Protein AF-A0A9N9RL49-F1 (afdb_monomer_lite)

Structure (mmCIF, N/CA/C/O backbone):
data_AF-A0A9N9RL49-F1
#
_entry.id   AF-A0A9N9RL49-F1
#
loop_
_atom_site.group_PDB
_atom_site.id
_atom_site.type_symbol
_atom_site.label_atom_id
_atom_site.label_alt_id
_atom_site.label_comp_id
_atom_site.label_asym_id
_atom_site.label_entity_id
_atom_site.label_seq_id
_atom_site.pdbx_PDB_ins_code
_atom_site.Cartn_x
_atom_site.Cartn_y
_atom_site.Cartn_z
_atom_site.occupancy
_atom_site.B_iso_or_equiv
_atom_site.auth_seq_id
_atom_site.auth_comp_id
_atom_site.auth_asym_id
_atom_site.auth_atom_id
_atom_site.pdbx_PDB_model_num
ATOM 1 N N . MET A 1 1 ? 31.702 -35.533 13.697 1.00 42.97 1 MET A N 1
ATOM 2 C CA . MET A 1 1 ? 32.725 -35.175 12.694 1.00 42.97 1 MET A CA 1
ATOM 3 C C . MET A 1 1 ? 32.532 -33.703 12.401 1.00 42.97 1 MET A C 1
ATOM 5 O O . MET A 1 1 ? 31.545 -33.356 11.772 1.00 42.97 1 MET A O 1
ATOM 9 N N . SER A 1 2 ? 33.392 -32.860 12.962 1.00 40.56 2 SER A N 1
ATOM 10 C CA . SER A 1 2 ? 33.328 -31.405 12.809 1.00 40.56 2 SER A CA 1
ATOM 11 C C . SER A 1 2 ? 34.547 -30.982 12.002 1.00 40.56 2 SER A C 1
ATOM 13 O O . SER A 1 2 ? 35.659 -31.412 12.305 1.00 40.56 2 SER A O 1
ATOM 15 N N . VAL A 1 3 ? 34.320 -30.222 10.936 1.00 43.72 3 VAL A N 1
ATOM 16 C CA . VAL A 1 3 ? 35.369 -29.737 10.035 1.00 43.72 3 VAL A CA 1
ATOM 17 C C . VAL A 1 3 ? 35.848 -28.392 10.574 1.00 43.72 3 VAL A C 1
ATOM 19 O O . VAL A 1 3 ? 35.036 -27.489 10.753 1.00 43.72 3 VAL A O 1
ATOM 22 N N . ASN A 1 4 ? 37.144 -28.262 10.856 1.00 39.56 4 ASN A N 1
ATOM 23 C CA . ASN A 1 4 ? 37.745 -26.997 11.279 1.00 39.56 4 ASN A CA 1
ATOM 24 C C . ASN A 1 4 ? 38.175 -26.208 10.036 1.00 39.56 4 ASN A C 1
ATOM 26 O O . ASN A 1 4 ? 38.933 -26.727 9.216 1.00 39.56 4 ASN A O 1
ATOM 30 N N . ILE A 1 5 ? 37.694 -24.972 9.897 1.00 48.50 5 ILE A N 1
ATOM 31 C CA . ILE A 1 5 ? 38.152 -24.025 8.873 1.00 48.50 5 ILE A CA 1
ATOM 32 C C . ILE A 1 5 ? 39.282 -23.198 9.491 1.00 48.50 5 ILE A C 1
ATOM 34 O O . ILE A 1 5 ? 39.102 -22.594 10.545 1.00 48.50 5 ILE A O 1
ATOM 38 N N . VAL A 1 6 ? 40.445 -23.209 8.841 1.00 47.88 6 VAL A N 1
ATOM 39 C CA . VAL A 1 6 ? 41.630 -22.414 9.189 1.00 47.88 6 VAL A CA 1
ATOM 40 C C . VAL A 1 6 ? 41.790 -21.294 8.162 1.00 47.88 6 VAL A C 1
ATOM 42 O O . VAL A 1 6 ? 41.559 -21.521 6.973 1.00 47.88 6 VAL A O 1
ATOM 45 N N . ASP A 1 7 ? 42.158 -20.089 8.597 1.00 54.53 7 ASP A N 1
ATOM 46 C CA . ASP A 1 7 ? 42.518 -19.007 7.677 1.00 54.53 7 ASP A CA 1
ATOM 47 C C . ASP A 1 7 ? 43.964 -19.164 7.160 1.00 54.53 7 ASP A C 1
ATOM 49 O O . ASP A 1 7 ? 44.745 -19.981 7.656 1.00 54.53 7 ASP A O 1
ATOM 53 N N . THR A 1 8 ? 44.341 -18.395 6.133 1.00 54.59 8 THR A N 1
ATOM 54 C CA . THR A 1 8 ? 45.658 -18.481 5.470 1.00 54.59 8 THR A CA 1
ATOM 55 C C . THR A 1 8 ? 46.839 -18.019 6.331 1.00 54.59 8 THR A C 1
ATOM 57 O O . THR A 1 8 ? 47.977 -18.089 5.870 1.00 54.59 8 THR A O 1
ATOM 60 N N . PHE A 1 9 ? 46.598 -17.559 7.562 1.00 58.78 9 PHE A N 1
ATOM 61 C CA . PHE A 1 9 ? 47.635 -17.113 8.496 1.00 58.78 9 PHE A CA 1
ATOM 62 C C . PHE A 1 9 ? 47.691 -17.953 9.782 1.00 58.78 9 PHE A C 1
ATOM 64 O O . PHE A 1 9 ? 48.523 -17.680 10.644 1.00 58.78 9 PHE A O 1
ATOM 71 N N . GLY A 1 10 ? 46.881 -19.013 9.889 1.00 49.41 10 GLY A N 1
ATOM 72 C CA . GLY A 1 10 ? 46.994 -20.022 10.942 1.00 49.41 10 GLY A CA 1
ATOM 73 C C . GLY A 1 10 ? 46.539 -19.564 12.328 1.00 49.41 10 GLY A C 1
ATOM 74 O O . GLY A 1 10 ? 46.919 -20.193 13.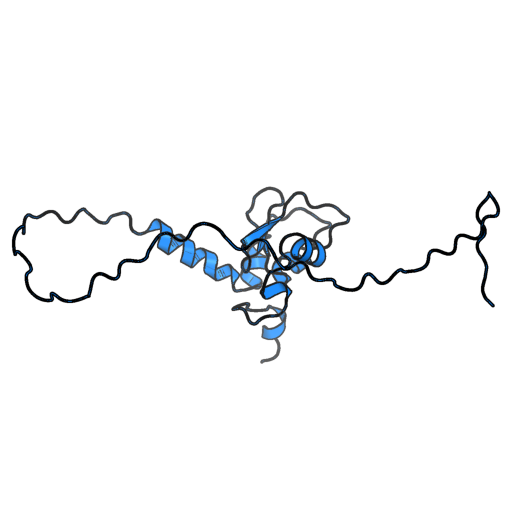317 1.00 49.41 10 GLY A O 1
ATOM 75 N N . ASN A 1 11 ? 45.730 -18.506 12.429 1.00 51.09 11 ASN A N 1
ATOM 76 C CA . ASN A 1 11 ? 45.255 -18.011 13.721 1.00 51.09 11 ASN A CA 1
ATOM 77 C C . ASN A 1 11 ? 43.891 -18.616 14.090 1.00 51.09 11 ASN A C 1
ATOM 79 O O . ASN A 1 11 ? 42.921 -18.523 13.341 1.00 51.09 11 ASN A O 1
ATOM 83 N N . LEU A 1 12 ? 43.797 -19.207 15.287 1.00 43.94 12 LEU A N 1
ATOM 84 C CA . LEU A 1 12 ? 42.512 -19.527 15.913 1.00 43.94 12 LEU A CA 1
ATOM 85 C C . LEU A 1 12 ? 41.913 -18.228 16.469 1.00 43.94 12 LEU A C 1
ATOM 87 O O . LEU A 1 12 ? 42.336 -17.758 17.523 1.00 43.94 12 LEU A O 1
ATOM 91 N N . SER A 1 13 ? 40.925 -17.655 15.782 1.00 39.84 13 SER A N 1
ATOM 92 C CA . SER A 1 13 ? 40.121 -16.568 16.346 1.00 39.84 13 SER A CA 1
ATOM 93 C C . SER A 1 13 ? 38.887 -17.139 17.043 1.00 39.84 13 SER A C 1
ATOM 95 O O . SER A 1 13 ? 37.930 -17.580 16.406 1.00 39.84 13 SER A O 1
ATOM 97 N N . THR A 1 14 ? 38.917 -17.157 18.373 1.00 45.22 14 THR A N 1
ATOM 98 C CA . THR A 1 14 ? 37.733 -17.352 19.210 1.00 45.22 14 THR A CA 1
ATOM 99 C C . THR A 1 14 ? 37.100 -15.989 19.461 1.00 45.22 14 THR A C 1
ATOM 101 O O . THR A 1 14 ? 37.546 -15.257 20.343 1.00 45.22 14 THR A O 1
ATOM 104 N N . HIS A 1 15 ? 36.061 -15.631 18.707 1.00 41.53 15 HIS A N 1
ATOM 105 C CA . HIS A 1 15 ? 35.215 -14.506 19.097 1.00 41.53 15 HIS A CA 1
ATOM 106 C C . HIS A 1 15 ? 34.134 -14.995 20.060 1.00 41.53 15 HIS A C 1
ATOM 108 O O . HIS A 1 15 ? 33.169 -15.653 19.674 1.00 41.53 15 HIS A O 1
ATOM 114 N N . ASN A 1 16 ? 34.355 -14.679 21.335 1.00 40.84 16 ASN A N 1
ATOM 115 C CA . ASN A 1 16 ? 33.372 -14.778 22.400 1.00 40.84 16 ASN A CA 1
ATOM 116 C C . ASN A 1 16 ? 32.235 -13.782 22.139 1.00 40.84 16 ASN A C 1
ATOM 118 O O . ASN A 1 16 ? 32.473 -12.604 21.878 1.00 40.84 16 ASN A O 1
ATOM 122 N N . LEU A 1 17 ? 30.998 -14.270 22.231 1.00 42.44 17 LEU A N 1
ATOM 123 C CA . LEU A 1 17 ? 29.814 -13.435 22.390 1.00 42.44 17 LEU A CA 1
ATOM 124 C C . LEU A 1 17 ? 29.842 -12.874 23.815 1.00 42.44 17 LEU A C 1
ATOM 126 O O . LEU A 1 17 ? 29.507 -13.584 24.762 1.00 42.44 17 LEU A O 1
ATOM 130 N N . GLU A 1 18 ? 30.268 -11.623 23.973 1.00 42.25 18 GLU A N 1
ATOM 131 C CA . GLU A 1 18 ? 30.112 -10.920 25.243 1.00 42.25 18 GLU A CA 1
ATOM 132 C C . GLU A 1 18 ? 28.707 -10.318 25.339 1.00 42.25 18 GLU A C 1
ATOM 134 O O . GLU A 1 18 ? 28.276 -9.470 24.558 1.00 42.25 18 GLU A O 1
ATOM 139 N N . PHE A 1 19 ? 27.983 -10.852 26.315 1.00 36.22 19 PHE A N 1
ATOM 140 C CA . PHE A 1 19 ? 26.725 -10.389 26.868 1.00 36.22 19 PHE A CA 1
ATOM 141 C C . PHE A 1 19 ? 26.943 -9.020 27.526 1.00 36.22 19 PHE A C 1
ATOM 143 O O . PHE A 1 19 ? 27.617 -8.938 28.550 1.00 36.22 19 PHE A O 1
ATOM 150 N N . VAL A 1 20 ? 26.390 -7.946 26.958 1.00 36.94 20 VAL A N 1
ATOM 151 C CA . VAL A 1 20 ? 26.374 -6.643 27.636 1.00 36.94 20 VAL A CA 1
ATOM 152 C C . VAL A 1 20 ? 25.099 -6.557 28.465 1.00 36.94 20 VAL A C 1
ATOM 154 O O . VAL A 1 20 ? 23.997 -6.391 27.941 1.00 36.94 20 VAL A O 1
ATOM 157 N N . SER A 1 21 ? 25.279 -6.736 29.772 1.00 33.19 21 SER A N 1
ATOM 158 C CA . SER A 1 21 ? 24.289 -6.450 30.803 1.00 33.19 21 SER A CA 1
ATOM 159 C C . SER A 1 21 ? 23.914 -4.969 30.806 1.00 33.19 21 SER A C 1
ATOM 161 O O . SER A 1 21 ? 24.741 -4.089 30.594 1.00 33.19 21 SER A O 1
ATOM 163 N N . VAL A 1 22 ? 22.640 -4.732 31.089 1.00 43.81 22 VAL A N 1
ATOM 164 C C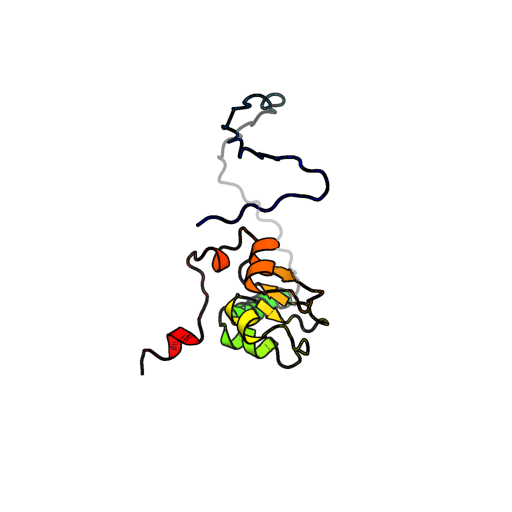A . VAL A 1 22 ? 22.018 -3.439 31.364 1.00 43.81 22 VAL A CA 1
ATOM 165 C C . VAL A 1 22 ? 22.586 -2.791 32.634 1.00 43.81 22 VAL A C 1
ATOM 167 O O . VAL A 1 22 ? 22.386 -3.301 33.732 1.00 43.81 22 VAL A O 1
ATOM 170 N N . GLU A 1 23 ? 23.214 -1.630 32.482 1.00 35.34 23 GLU A N 1
ATOM 171 C CA . GLU A 1 23 ? 23.459 -0.644 33.545 1.00 35.34 23 GLU A CA 1
ATOM 172 C C . GLU A 1 23 ? 22.919 0.694 32.999 1.00 35.34 23 GLU A C 1
ATOM 174 O O . GLU A 1 23 ? 23.370 1.180 31.969 1.00 35.34 23 GLU A O 1
ATOM 179 N N . SER A 1 24 ? 21.720 1.124 33.400 1.00 38.88 24 SER A N 1
ATOM 180 C CA . SER A 1 24 ? 21.476 2.063 34.506 1.00 38.88 24 SER A CA 1
ATOM 181 C C . SER A 1 24 ? 22.282 3.364 34.391 1.00 38.88 24 SER A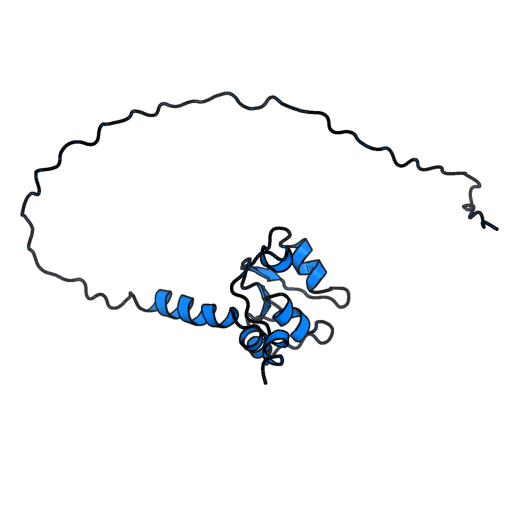 C 1
ATOM 183 O O . SER A 1 24 ? 23.348 3.492 34.982 1.00 38.88 24 SER A O 1
ATOM 185 N N . MET A 1 25 ? 21.725 4.348 33.682 1.00 40.47 25 MET A N 1
ATOM 186 C CA . MET A 1 25 ? 22.065 5.765 33.839 1.00 40.47 25 MET A CA 1
ATOM 187 C C . MET A 1 25 ? 20.765 6.543 34.059 1.00 40.47 25 MET A C 1
ATOM 189 O O . MET A 1 25 ? 20.134 7.029 33.120 1.00 40.47 25 MET A O 1
ATOM 193 N N . ASP A 1 26 ? 20.358 6.587 35.328 1.00 46.66 26 ASP A N 1
ATOM 194 C CA . ASP A 1 26 ? 19.680 7.746 35.902 1.00 46.66 26 ASP A CA 1
ATOM 195 C C . ASP A 1 26 ? 20.578 8.987 35.736 1.00 46.66 26 ASP A C 1
ATOM 197 O O . ASP A 1 26 ? 21.793 8.845 35.628 1.00 46.66 26 ASP A O 1
ATOM 201 N N . GLU A 1 27 ? 19.970 10.180 35.791 1.00 48.56 27 GLU A N 1
ATOM 202 C CA . GLU A 1 27 ? 20.622 11.500 35.926 1.00 48.56 27 GLU A CA 1
ATOM 203 C C . GLU A 1 27 ? 20.782 12.324 34.633 1.00 48.56 27 GLU A C 1
ATOM 205 O O . GLU A 1 27 ? 21.893 12.594 34.208 1.00 48.56 27 GLU A O 1
ATOM 210 N N . LEU A 1 28 ? 19.669 12.799 34.043 1.00 42.06 28 LEU A N 1
ATOM 211 C CA . LEU A 1 28 ? 19.573 14.134 33.399 1.00 42.06 28 LEU A CA 1
ATOM 212 C C . LEU A 1 28 ? 18.112 14.651 33.356 1.00 42.06 28 LEU A C 1
ATOM 214 O O . LEU A 1 28 ? 17.610 15.127 32.337 1.00 42.06 28 LEU A O 1
ATOM 218 N N . LEU A 1 29 ? 17.420 14.588 34.495 1.00 37.16 29 LEU A N 1
ATOM 219 C CA . LEU A 1 29 ? 16.276 15.454 34.787 1.00 37.16 29 LEU A CA 1
ATOM 220 C C . LEU A 1 29 ? 16.703 16.375 35.925 1.00 37.16 29 LEU A C 1
ATOM 222 O O . LEU A 1 29 ? 16.863 15.887 37.032 1.00 37.16 29 LEU A O 1
ATOM 226 N N . GLU A 1 30 ? 16.921 17.660 35.629 1.00 41.31 30 GLU A N 1
ATOM 227 C CA . GLU A 1 30 ? 16.591 18.817 36.481 1.00 41.31 30 GLU A CA 1
ATOM 228 C C . GLU A 1 30 ? 17.273 20.086 35.944 1.00 41.31 30 GLU A C 1
ATOM 230 O O . GLU A 1 30 ? 18.484 20.257 36.054 1.00 41.31 30 GLU A O 1
ATOM 235 N N . THR A 1 31 ? 16.486 20.987 35.342 1.00 35.06 31 THR A N 1
ATOM 236 C CA . THR A 1 31 ? 16.404 22.426 35.690 1.00 35.06 31 THR A CA 1
ATOM 237 C C . THR A 1 31 ? 15.611 23.175 34.612 1.00 35.06 31 THR A C 1
ATOM 239 O O . THR A 1 31 ? 16.155 23.617 33.604 1.00 35.06 31 THR A O 1
ATOM 242 N N . SER A 1 32 ? 14.301 23.319 34.822 1.00 40.12 32 SER A N 1
ATOM 243 C CA . SER A 1 32 ? 13.598 24.619 34.834 1.00 40.12 32 SER A CA 1
ATOM 244 C C . SER A 1 32 ? 12.083 24.395 34.891 1.00 40.12 32 SER A C 1
ATOM 246 O O . SER A 1 32 ? 11.380 24.320 33.889 1.00 40.12 32 SER A O 1
ATOM 248 N N . MET A 1 33 ? 11.580 24.288 36.122 1.00 37.91 33 MET A N 1
ATOM 249 C CA . MET A 1 33 ? 10.182 24.556 36.437 1.00 37.91 33 MET A CA 1
ATOM 250 C C . MET A 1 33 ? 9.885 26.033 36.148 1.00 37.91 33 MET A C 1
ATOM 252 O O . MET A 1 33 ? 10.561 26.905 36.694 1.00 37.91 33 MET A O 1
ATOM 256 N N . ILE A 1 34 ? 8.849 26.317 35.356 1.00 46.97 34 ILE A N 1
ATOM 257 C CA . ILE A 1 34 ? 8.138 27.598 35.419 1.00 46.97 34 ILE A CA 1
ATOM 258 C C . ILE A 1 34 ? 6.651 27.293 35.623 1.00 46.97 34 ILE A C 1
ATOM 260 O O . ILE A 1 34 ? 5.979 26.737 34.763 1.00 46.97 34 ILE A O 1
ATOM 264 N N . PHE A 1 35 ? 6.242 27.613 36.848 1.00 37.97 35 PHE A N 1
ATOM 265 C CA . PHE A 1 35 ? 4.929 27.765 37.466 1.00 37.97 35 PHE A CA 1
ATOM 266 C C . PHE A 1 35 ? 3.678 27.658 36.575 1.00 37.97 35 PHE A C 1
ATOM 268 O O . PHE A 1 35 ? 3.439 28.477 35.692 1.00 37.97 35 PHE A O 1
ATOM 275 N N . VAL A 1 36 ? 2.825 26.696 36.939 1.00 39.50 36 VAL A N 1
ATOM 276 C CA . VAL A 1 36 ? 1.371 26.739 36.749 1.00 39.50 36 VAL A CA 1
ATOM 277 C C . VAL A 1 36 ? 0.779 27.719 37.762 1.00 39.50 36 VAL A C 1
ATOM 279 O O . VAL A 1 36 ? 1.024 27.570 38.959 1.00 39.50 36 VAL A O 1
ATOM 282 N N . ASP A 1 37 ? 0.007 28.701 37.295 1.00 35.34 37 ASP A N 1
ATOM 283 C CA . ASP A 1 37 ? -0.951 29.401 38.150 1.00 35.34 37 ASP A CA 1
ATOM 284 C C . ASP A 1 37 ? -2.365 29.049 37.678 1.00 35.34 37 ASP A C 1
ATOM 286 O O . ASP A 1 37 ? -2.798 29.377 36.569 1.00 35.34 37 ASP A O 1
ATOM 290 N N . GLU A 1 38 ? -3.028 28.275 38.527 1.00 45.34 38 GLU A N 1
ATOM 291 C CA . GLU A 1 38 ? -4.412 27.837 38.437 1.00 45.34 38 GLU A CA 1
ATOM 292 C C . GLU A 1 38 ? -5.311 29.061 38.647 1.00 45.34 38 GLU A C 1
ATOM 294 O O . GLU A 1 38 ? -5.549 29.482 39.780 1.00 45.34 38 GLU A O 1
ATOM 299 N N . THR A 1 39 ? -5.835 29.649 37.568 1.00 49.38 39 THR A N 1
ATOM 300 C CA . THR A 1 39 ? -6.920 30.628 37.723 1.00 49.38 39 THR A CA 1
ATOM 301 C C . THR A 1 39 ? -8.264 29.896 37.767 1.00 49.38 39 THR A C 1
ATOM 303 O O . THR A 1 39 ? -8.538 29.064 36.898 1.00 49.38 39 THR A O 1
ATOM 306 N N . PRO A 1 40 ? -9.112 30.140 38.785 1.00 41.88 40 PRO A N 1
ATOM 307 C CA . PRO A 1 40 ? -10.271 29.300 39.039 1.00 41.88 40 PRO A CA 1
ATOM 308 C C . PRO A 1 40 ? -11.356 29.552 37.998 1.00 41.88 40 PRO A C 1
ATOM 310 O O . PRO A 1 40 ? -11.771 30.690 37.770 1.00 41.88 40 PRO A O 1
ATOM 313 N N . PHE A 1 41 ? -11.888 28.467 37.438 1.00 41.19 41 PHE A N 1
ATOM 314 C CA . PHE A 1 41 ? -13.202 28.466 36.810 1.00 41.19 41 PHE A CA 1
ATOM 315 C C . PHE A 1 41 ? -14.240 28.941 37.829 1.00 41.19 41 PHE A C 1
ATOM 317 O O . PHE A 1 41 ? -14.628 28.193 38.719 1.00 41.19 41 PHE A O 1
ATOM 324 N N . ASN A 1 42 ? -14.665 30.194 37.701 1.00 37.41 42 ASN A N 1
ATOM 325 C CA . ASN A 1 42 ? -16.027 30.644 37.956 1.00 37.41 42 ASN A CA 1
ATOM 326 C C . ASN A 1 42 ? -16.171 32.073 37.439 1.00 37.41 42 ASN A C 1
ATOM 328 O O . ASN A 1 42 ? -15.626 33.004 38.021 1.00 37.41 42 ASN A O 1
ATOM 332 N N . ASN A 1 43 ? -16.905 32.216 36.337 1.00 35.56 43 ASN A N 1
ATOM 333 C CA . ASN A 1 43 ? -18.038 33.134 36.231 1.00 35.56 43 ASN A CA 1
ATOM 334 C C . ASN A 1 43 ? -18.782 32.820 34.927 1.00 35.56 43 ASN A C 1
ATOM 336 O O . ASN A 1 43 ? -18.554 33.401 33.869 1.00 35.56 43 ASN A O 1
ATOM 340 N N . PHE A 1 44 ? -19.668 31.831 35.045 1.00 52.41 44 PHE A N 1
ATOM 341 C CA . PHE A 1 44 ? -20.960 31.841 34.372 1.00 52.41 44 PHE A CA 1
ATOM 342 C C . PHE A 1 44 ? -21.630 33.204 34.652 1.00 52.41 44 PHE A C 1
ATOM 344 O O . PHE A 1 44 ? -21.479 33.734 35.749 1.00 52.41 44 PHE A O 1
ATOM 351 N N . ASP A 1 45 ? -22.326 33.752 33.656 1.00 47.44 45 ASP A N 1
ATOM 352 C CA . ASP A 1 45 ? -22.970 35.077 33.611 1.00 47.44 45 ASP A CA 1
ATOM 353 C C . ASP A 1 45 ? -22.084 36.271 33.212 1.00 47.44 45 ASP A C 1
ATOM 355 O O . ASP A 1 45 ? -21.564 37.005 34.050 1.00 47.44 45 ASP A O 1
ATOM 359 N N . ARG A 1 46 ? -22.021 36.534 31.893 1.00 47.00 46 ARG A N 1
ATOM 360 C CA . ARG A 1 46 ? -22.551 37.765 31.254 1.00 47.00 46 ARG A CA 1
ATOM 361 C C . ARG A 1 46 ? -22.123 37.826 29.778 1.00 47.00 46 ARG A C 1
ATOM 363 O O . ARG A 1 46 ? -21.027 38.266 29.453 1.00 47.00 46 ARG A O 1
ATOM 370 N N . LEU A 1 47 ? -23.017 37.402 28.886 1.00 38.22 47 LEU A N 1
ATOM 371 C CA . LEU A 1 47 ? -22.932 37.669 27.448 1.00 38.22 47 LEU A CA 1
ATOM 372 C C . LEU A 1 47 ? -23.342 39.138 27.207 1.00 38.22 47 LEU A C 1
ATOM 374 O O . LEU A 1 47 ? -24.434 39.507 27.646 1.00 38.22 47 LEU A O 1
ATOM 378 N N . PRO A 1 48 ? -22.546 39.991 26.537 1.00 42.16 48 PRO A N 1
ATOM 379 C CA . PRO A 1 48 ? -23.075 41.198 25.927 1.00 42.16 48 PRO A CA 1
ATOM 380 C C . PRO A 1 48 ? -23.657 40.832 24.561 1.00 42.16 48 PRO A C 1
ATOM 382 O O . PRO A 1 48 ? -22.960 40.414 23.638 1.00 42.16 48 PRO A O 1
ATOM 385 N N . GLU A 1 49 ? -24.970 40.964 24.491 1.00 53.78 49 GLU A N 1
ATOM 386 C CA . GLU A 1 49 ? -25.806 40.953 23.303 1.00 53.78 49 GLU A CA 1
ATOM 387 C C . GLU A 1 49 ? -25.508 42.204 22.468 1.00 53.78 49 GLU A C 1
ATOM 389 O O . GLU A 1 49 ? -26.153 43.220 22.649 1.00 53.78 49 GLU A O 1
ATOM 394 N N . GLU A 1 50 ? -24.481 42.168 21.621 1.00 45.34 50 GLU A N 1
ATOM 395 C CA . GLU A 1 50 ? -24.188 43.189 20.600 1.00 45.34 50 GLU A CA 1
ATOM 396 C C . GLU A 1 50 ? -23.047 42.615 19.741 1.00 45.34 50 GLU A C 1
ATOM 398 O O . GLU A 1 50 ? -21.884 42.626 20.123 1.00 45.34 50 GLU A O 1
ATOM 403 N N . LEU A 1 51 ? -23.310 41.935 18.628 1.00 39.31 51 LEU A N 1
ATOM 404 C CA . LEU A 1 51 ? -23.526 42.580 17.338 1.00 39.31 51 LEU A CA 1
ATOM 405 C C . LEU A 1 51 ? -24.200 41.575 16.397 1.00 39.31 51 LEU A C 1
ATOM 407 O O . LEU A 1 51 ? -23.558 40.835 15.654 1.00 39.31 51 LEU A O 1
ATOM 411 N N . SER A 1 52 ? -25.528 41.594 16.399 1.00 50.44 52 SER A N 1
ATOM 412 C CA . SER A 1 52 ? -26.330 41.196 15.250 1.00 50.44 52 SER A CA 1
ATOM 413 C C . SER A 1 52 ? -26.076 42.194 14.115 1.00 50.44 52 SER A C 1
ATOM 415 O O . SER A 1 52 ? -26.823 43.157 13.933 1.00 50.44 52 SER A O 1
ATOM 417 N N . GLN A 1 53 ? -24.985 42.012 13.380 1.00 46.72 53 GLN A N 1
ATOM 418 C CA . GLN A 1 53 ? -24.777 42.669 12.096 1.00 46.72 53 GLN A CA 1
ATOM 419 C C . GLN A 1 53 ? -24.379 41.602 11.088 1.00 46.72 53 GLN A C 1
ATOM 421 O O . GLN A 1 53 ? -23.259 41.108 11.054 1.00 46.72 53 GLN A O 1
ATOM 426 N N . HIS A 1 54 ? -25.399 41.220 10.329 1.00 53.25 54 HIS A N 1
ATOM 427 C CA . HIS A 1 54 ? -25.386 40.357 9.166 1.00 53.25 54 HIS A CA 1
ATOM 428 C C . HIS A 1 54 ? -24.108 40.482 8.328 1.00 53.25 54 HIS A C 1
ATOM 430 O O . HIS A 1 54 ? -23.811 41.546 7.791 1.00 53.25 54 HIS A O 1
ATOM 436 N N . ASN A 1 55 ? -23.400 39.366 8.190 1.00 44.31 55 ASN A N 1
ATOM 437 C CA . ASN A 1 55 ? -23.237 38.657 6.924 1.00 44.31 55 ASN A CA 1
ATOM 438 C C . ASN A 1 55 ? -22.721 37.257 7.268 1.00 44.31 55 ASN A C 1
ATOM 440 O O . ASN A 1 55 ? -21.613 37.125 7.776 1.00 44.31 55 ASN A O 1
ATOM 444 N N . GLU A 1 56 ? -23.533 36.229 7.016 1.00 53.47 56 GLU A N 1
ATOM 445 C CA . GLU A 1 56 ? -23.016 34.869 6.849 1.00 53.47 56 GLU A CA 1
ATOM 446 C C . GLU A 1 56 ? -21.950 34.950 5.746 1.00 53.47 56 GLU A C 1
ATOM 448 O O . GLU A 1 56 ? -22.294 35.340 4.623 1.00 53.47 56 GLU A O 1
ATOM 453 N N . PRO A 1 57 ? -20.661 34.681 6.017 1.00 47.56 57 PRO A N 1
ATOM 454 C CA . PRO A 1 57 ? -19.754 34.405 4.923 1.00 47.56 57 PRO A CA 1
ATOM 455 C C . PRO A 1 57 ? -20.295 33.152 4.233 1.00 47.56 57 PRO A C 1
ATOM 457 O O . PRO A 1 57 ? -20.523 32.138 4.883 1.00 47.56 57 PRO A O 1
ATOM 460 N N . ASP A 1 58 ? -20.563 33.267 2.935 1.00 48.56 58 ASP A N 1
ATOM 461 C CA . ASP A 1 58 ? -20.906 32.159 2.050 1.00 48.56 58 ASP A CA 1
ATOM 462 C C . ASP A 1 58 ? -19.888 31.029 2.270 1.00 48.56 58 ASP A C 1
ATOM 464 O O . ASP A 1 58 ? -18.748 31.109 1.811 1.00 48.56 58 ASP A O 1
ATOM 468 N N . LEU A 1 59 ? -20.270 30.022 3.066 1.00 50.69 59 LEU A N 1
ATOM 469 C CA . LEU A 1 59 ? -19.478 28.830 3.369 1.00 50.69 59 LEU A CA 1
ATOM 470 C C . LEU A 1 59 ? -19.477 27.911 2.144 1.00 50.69 59 LEU A C 1
ATOM 472 O O . LEU A 1 59 ? -19.942 26.773 2.175 1.00 50.69 59 LEU A O 1
ATOM 476 N N . GLY A 1 60 ? -18.954 28.426 1.042 1.00 55.34 60 GLY A N 1
ATOM 477 C CA . GLY A 1 60 ? -18.624 27.680 -0.153 1.00 55.34 60 GLY A CA 1
ATOM 478 C C . GLY A 1 60 ? -17.162 27.263 -0.141 1.00 55.34 60 GLY A C 1
ATOM 479 O O . GLY A 1 60 ? -16.478 27.599 -1.088 1.00 55.34 60 GLY A O 1
ATOM 480 N N . GLU A 1 61 ? -16.667 26.593 0.910 1.00 55.19 61 GLU A N 1
ATOM 481 C CA . GLU A 1 61 ? -15.299 26.021 0.920 1.00 55.19 61 GLU A CA 1
ATOM 482 C C . GLU A 1 61 ? -15.050 24.956 2.026 1.00 55.19 61 GLU A C 1
ATOM 484 O O . GLU A 1 61 ? -13.917 24.630 2.358 1.00 55.19 61 GLU A O 1
ATOM 489 N N . GLU A 1 62 ? -16.099 24.337 2.586 1.00 53.16 62 GLU A N 1
ATOM 490 C CA . GLU A 1 62 ? -15.991 23.207 3.544 1.00 53.16 62 GLU A CA 1
ATOM 491 C C . GLU A 1 62 ? -16.002 21.818 2.845 1.00 53.16 62 GLU A C 1
ATOM 493 O O . GLU A 1 62 ? -16.141 20.774 3.485 1.00 53.16 62 GLU A O 1
ATOM 498 N N . SER A 1 63 ? -15.891 21.758 1.511 1.00 60.81 63 SER A N 1
ATOM 499 C CA . SER A 1 63 ? -16.072 20.515 0.735 1.00 60.81 63 SER A CA 1
ATOM 500 C C . SER A 1 63 ? -14.804 19.689 0.519 1.00 60.81 63 SER A C 1
ATOM 502 O O . SER A 1 63 ? -14.888 18.480 0.277 1.00 60.81 63 SER A O 1
ATOM 504 N N . ASP A 1 64 ? -13.623 20.296 0.612 1.00 61.94 64 ASP A N 1
ATOM 505 C CA . ASP A 1 64 ? -12.432 19.710 -0.015 1.00 61.94 64 ASP A CA 1
ATOM 506 C C . ASP A 1 64 ? -11.697 18.724 0.903 1.00 61.94 64 ASP A C 1
ATOM 508 O O . ASP A 1 64 ? -11.207 17.682 0.454 1.00 61.94 64 ASP A O 1
ATOM 512 N N . LEU A 1 65 ? -11.708 18.965 2.218 1.00 60.09 65 LEU A N 1
ATOM 513 C CA . LEU A 1 65 ? -11.080 18.059 3.184 1.00 60.09 65 LEU A CA 1
ATOM 514 C C . LEU A 1 65 ? -11.973 16.853 3.528 1.00 60.09 65 LEU A C 1
ATOM 516 O O . LEU A 1 65 ?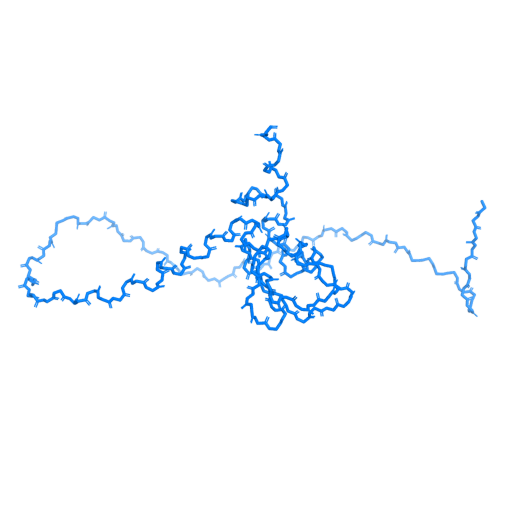 -11.480 15.732 3.691 1.00 60.09 65 LEU A O 1
ATOM 520 N N . HIS A 1 66 ? -13.294 17.053 3.590 1.00 63.31 66 HIS A N 1
ATOM 521 C CA . HIS A 1 66 ? -14.259 15.987 3.884 1.00 63.31 66 HIS A CA 1
ATOM 522 C C . HIS A 1 66 ? -14.328 14.939 2.761 1.00 63.31 66 HIS A C 1
ATOM 524 O O . HIS A 1 66 ? -14.390 13.730 3.020 1.00 63.31 66 HIS A O 1
ATOM 530 N N . THR A 1 67 ? -14.244 15.396 1.510 1.00 61.09 67 THR A N 1
ATOM 531 C CA . THR A 1 67 ? -14.207 14.522 0.331 1.00 61.09 67 THR A CA 1
ATOM 532 C C . THR A 1 67 ? -12.926 13.681 0.316 1.00 61.09 67 THR A C 1
ATOM 534 O O . THR A 1 67 ? -12.977 12.470 0.096 1.00 61.09 67 THR A O 1
ATOM 537 N N . SER A 1 68 ? -11.784 14.280 0.671 1.00 73.31 68 SER A N 1
ATOM 538 C CA . SER A 1 68 ? -10.475 13.611 0.694 1.00 73.31 68 SER A CA 1
ATOM 539 C C . SER A 1 68 ? -10.377 12.482 1.734 1.00 73.31 68 SER A C 1
ATOM 541 O O . SER A 1 68 ? -9.946 11.369 1.421 1.00 73.31 68 SER A O 1
ATOM 543 N N . LEU A 1 69 ? -10.857 12.702 2.964 1.00 73.81 69 LEU A N 1
ATOM 544 C CA . LEU A 1 69 ? -10.839 11.663 4.006 1.00 73.81 69 LEU A CA 1
ATOM 545 C C . LEU A 1 69 ? -11.768 10.488 3.688 1.00 73.81 69 LEU A C 1
ATOM 547 O O . LEU A 1 69 ? -11.469 9.344 4.041 1.00 73.81 69 LEU A O 1
ATOM 551 N N . THR A 1 70 ? -12.892 10.760 3.029 1.00 75.62 70 THR A N 1
ATOM 552 C CA . THR A 1 70 ? -13.837 9.721 2.606 1.00 75.62 70 THR A CA 1
ATOM 553 C C . THR A 1 70 ? -13.217 8.835 1.529 1.00 75.62 70 THR A C 1
ATOM 555 O O . THR A 1 70 ? -13.299 7.610 1.625 1.00 75.62 70 THR A O 1
ATOM 558 N N . GLU A 1 71 ? -12.493 9.431 0.583 1.00 81.31 71 GLU A N 1
ATOM 559 C CA . GLU A 1 71 ? -11.794 8.697 -0.472 1.00 81.31 71 GLU A CA 1
ATOM 560 C C . GLU A 1 71 ? -10.628 7.849 0.040 1.00 81.31 71 GLU A C 1
ATOM 562 O O . GLU A 1 71 ? -10.380 6.771 -0.498 1.00 81.31 71 GLU A O 1
ATOM 567 N N . LEU A 1 72 ? -9.930 8.267 1.098 1.00 85.75 72 LEU A N 1
ATOM 568 C CA . LEU A 1 72 ? -8.835 7.473 1.667 1.00 85.75 72 LEU A CA 1
ATOM 569 C C . LEU A 1 72 ? -9.332 6.248 2.443 1.00 85.75 72 LEU A C 1
ATOM 571 O O . LEU A 1 72 ? -8.664 5.213 2.453 1.00 85.75 72 LEU A O 1
ATOM 575 N N . ARG A 1 73 ? -10.525 6.312 3.053 1.00 91.69 73 ARG A N 1
ATOM 576 C CA . ARG A 1 73 ? -11.090 5.198 3.840 1.00 91.69 73 ARG A CA 1
ATOM 577 C C . ARG A 1 73 ? -11.303 3.922 3.032 1.00 91.69 73 ARG A C 1
ATOM 579 O O . ARG A 1 73 ? -11.326 2.849 3.629 1.00 91.69 73 ARG A O 1
ATOM 586 N N . LYS A 1 74 ? -11.410 3.995 1.702 1.00 94.44 74 LYS A N 1
ATOM 587 C CA . LYS A 1 74 ? -11.515 2.791 0.860 1.00 94.44 74 LYS A CA 1
ATOM 588 C C . LYS A 1 74 ? -10.306 1.865 1.012 1.00 94.44 74 LYS A C 1
ATOM 590 O O . LYS A 1 74 ? -10.467 0.654 0.952 1.00 94.44 74 LYS A O 1
ATOM 595 N N . PHE A 1 75 ? -9.124 2.406 1.322 1.00 96.12 75 PHE A N 1
ATOM 596 C CA . PHE A 1 75 ? -7.900 1.623 1.522 1.00 96.12 75 PHE A CA 1
ATOM 597 C C . PHE A 1 75 ? -7.860 0.828 2.833 1.00 96.12 75 PHE A C 1
ATOM 599 O O . PHE A 1 75 ? -6.900 0.094 3.077 1.00 96.12 75 PHE A O 1
ATOM 606 N N . ILE A 1 76 ? -8.922 0.892 3.641 1.00 95.81 76 ILE A N 1
ATOM 607 C CA . ILE A 1 76 ? -9.199 -0.110 4.674 1.00 95.81 76 ILE A CA 1
ATOM 608 C C . ILE A 1 76 ? -9.339 -1.512 4.048 1.00 95.81 76 ILE A C 1
ATOM 610 O O . ILE A 1 76 ? -8.881 -2.496 4.637 1.00 95.81 76 ILE A O 1
ATOM 614 N N . ASP A 1 77 ? -9.928 -1.599 2.852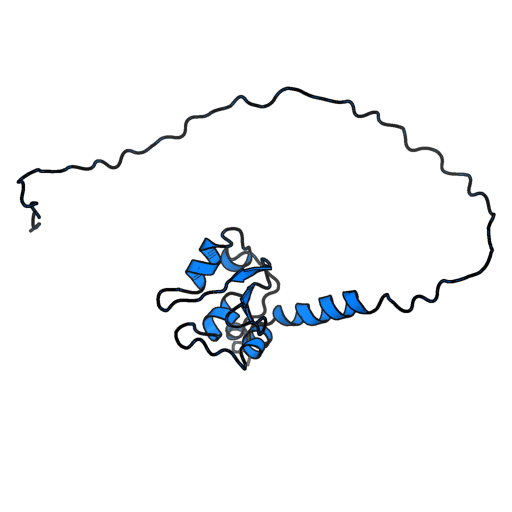 1.00 96.06 77 ASP A N 1
ATOM 615 C CA . ASP A 1 77 ? -10.102 -2.836 2.093 1.00 96.06 77 ASP A CA 1
ATOM 616 C C . ASP A 1 77 ? -8.844 -3.156 1.272 1.00 96.06 77 ASP A C 1
ATOM 618 O O . ASP A 1 77 ? -8.396 -2.374 0.427 1.00 96.06 77 ASP A O 1
ATOM 622 N N . GLU A 1 78 ? -8.273 -4.337 1.504 1.00 97.69 78 GLU A N 1
ATOM 623 C CA . GLU A 1 78 ? -7.138 -4.862 0.744 1.00 97.69 78 GLU A CA 1
ATOM 624 C C . GLU A 1 78 ? -7.428 -4.936 -0.761 1.00 97.69 78 GLU A C 1
ATOM 626 O O . GLU A 1 78 ? -6.536 -4.692 -1.576 1.00 97.69 78 GLU A O 1
ATOM 631 N N . ARG A 1 79 ? -8.675 -5.204 -1.164 1.00 96.94 79 ARG A N 1
ATOM 632 C CA . ARG A 1 79 ? -9.066 -5.224 -2.577 1.00 96.94 79 ARG A CA 1
ATOM 633 C C . ARG A 1 79 ? -8.948 -3.844 -3.214 1.00 96.94 79 ARG A C 1
ATOM 635 O O . ARG A 1 79 ? -8.495 -3.751 -4.354 1.00 96.94 79 ARG A O 1
ATOM 642 N N . GLU A 1 80 ? -9.326 -2.787 -2.504 1.00 97.19 80 GLU A N 1
ATOM 643 C CA . GLU A 1 80 ? -9.177 -1.409 -2.986 1.00 97.19 80 GLU A CA 1
ATOM 644 C C . GLU A 1 80 ? -7.705 -0.996 -3.040 1.00 97.19 80 GLU A C 1
ATOM 646 O O . GLU A 1 80 ? -7.270 -0.385 -4.020 1.00 97.19 80 GLU A O 1
ATOM 651 N N . ARG A 1 81 ? -6.900 -1.423 -2.057 1.00 98.00 81 ARG A N 1
ATOM 652 C CA . ARG A 1 81 ? -5.440 -1.273 -2.130 1.00 98.00 81 ARG A CA 1
ATOM 653 C C . ARG A 1 81 ? -4.878 -1.965 -3.366 1.00 98.00 81 ARG A C 1
ATOM 655 O O . ARG A 1 81 ? -4.166 -1.332 -4.136 1.00 98.00 81 ARG A O 1
ATOM 662 N N . LEU A 1 82 ? -5.261 -3.211 -3.639 1.00 98.12 82 LEU A N 1
ATOM 663 C CA . LEU A 1 82 ? -4.794 -3.953 -4.813 1.00 98.12 82 LEU A CA 1
ATOM 664 C C . LEU A 1 82 ? -5.207 -3.293 -6.138 1.00 98.12 82 LEU A C 1
ATOM 666 O O . LEU A 1 82 ? -4.406 -3.247 -7.072 1.00 98.12 82 LEU A O 1
ATOM 670 N N . LYS A 1 83 ? -6.431 -2.755 -6.224 1.00 97.31 83 LYS A N 1
ATOM 671 C CA . LYS A 1 83 ? -6.915 -2.022 -7.408 1.00 97.31 83 LYS A CA 1
ATOM 672 C C . LYS A 1 83 ? -6.072 -0.790 -7.731 1.00 97.31 83 LYS A C 1
ATOM 674 O O . LYS A 1 83 ? -5.964 -0.444 -8.902 1.00 97.31 83 LYS A O 1
ATOM 679 N N . SER A 1 84 ? -5.460 -0.151 -6.732 1.00 97.25 84 SER A N 1
ATOM 680 C CA . SER A 1 84 ? -4.592 1.011 -6.968 1.00 97.25 84 SER A CA 1
ATOM 681 C C . SER A 1 84 ? -3.339 0.684 -7.794 1.00 97.25 84 SER A C 1
ATOM 683 O O . SER A 1 84 ? -2.790 1.578 -8.425 1.00 97.25 84 SER A O 1
ATOM 685 N N . PHE A 1 85 ? -2.922 -0.587 -7.858 1.00 97.94 85 PHE A N 1
ATOM 686 C CA . PHE A 1 85 ? -1.745 -1.063 -8.600 1.00 97.94 85 PHE A CA 1
ATOM 687 C C . PHE A 1 85 ? -2.055 -1.451 -10.061 1.00 97.94 85 PHE A C 1
ATOM 689 O O . PHE A 1 85 ? -1.468 -2.396 -10.601 1.00 97.94 85 PHE A O 1
ATOM 696 N N . ASP A 1 86 ? -3.003 -0.779 -10.711 1.00 95.62 86 ASP A N 1
ATOM 697 C CA . ASP A 1 86 ? -3.362 -1.028 -12.116 1.00 95.62 86 ASP A CA 1
ATOM 698 C C . ASP A 1 86 ? -2.214 -0.703 -13.090 1.00 95.62 86 ASP A C 1
ATOM 700 O O . ASP A 1 86 ? -1.989 -1.456 -14.036 1.00 95.62 86 ASP A O 1
ATOM 704 N N . THR A 1 87 ? -1.445 0.354 -12.820 1.00 95.88 87 THR A N 1
ATOM 705 C CA . THR A 1 87 ? -0.292 0.800 -13.618 1.00 95.88 87 THR A CA 1
ATOM 706 C C . THR A 1 87 ? 1.055 0.475 -12.965 1.00 95.88 87 THR A C 1
ATOM 708 O O . THR A 1 87 ? 2.076 1.037 -13.357 1.00 95.88 87 THR A O 1
ATOM 711 N N . TRP A 1 88 ? 1.080 -0.415 -11.967 1.00 97.38 88 TRP A N 1
ATOM 712 C CA . TRP A 1 88 ? 2.318 -0.843 -11.310 1.00 97.38 88 TRP A CA 1
ATOM 713 C C . TRP A 1 88 ? 3.207 -1.633 -12.274 1.00 97.38 88 TRP A C 1
ATOM 715 O O . TRP A 1 88 ? 2.789 -2.665 -12.805 1.00 97.38 88 TRP A O 1
ATOM 725 N N . ASN A 1 89 ? 4.436 -1.164 -12.486 1.00 95.38 89 ASN A N 1
ATOM 726 C CA . ASN A 1 89 ? 5.347 -1.678 -13.510 1.00 95.38 89 ASN A CA 1
ATOM 727 C C . ASN A 1 89 ? 6.684 -2.203 -12.953 1.00 95.38 89 ASN A C 1
ATOM 729 O O . ASN A 1 89 ? 7.594 -2.460 -13.738 1.00 95.38 89 ASN A O 1
ATOM 733 N N . ILE A 1 90 ? 6.800 -2.407 -11.634 1.00 96.56 90 ILE A N 1
ATOM 734 C CA . ILE A 1 90 ? 7.996 -2.983 -11.001 1.00 96.56 90 ILE A CA 1
ATOM 735 C C . ILE A 1 90 ? 7.830 -4.510 -10.906 1.00 96.56 90 ILE A C 1
ATOM 737 O O . ILE A 1 90 ? 7.091 -4.995 -10.047 1.00 96.56 90 ILE A O 1
ATOM 741 N N . PRO A 1 91 ? 8.478 -5.308 -11.779 1.00 94.31 91 PRO A N 1
ATOM 742 C CA . PRO A 1 91 ? 8.134 -6.722 -11.963 1.00 94.31 91 PRO A CA 1
ATOM 743 C C . PRO A 1 91 ? 8.592 -7.628 -10.815 1.00 94.31 91 PRO A C 1
ATOM 745 O O . PRO A 1 91 ? 8.010 -8.685 -10.594 1.00 94.31 91 PRO A O 1
ATOM 748 N N . HIS A 1 92 ? 9.647 -7.234 -10.103 1.00 95.56 92 HIS A N 1
ATOM 749 C CA . HIS A 1 92 ? 10.230 -8.012 -9.011 1.00 95.56 92 HIS A CA 1
ATOM 750 C C . HIS A 1 92 ? 9.545 -7.749 -7.662 1.00 95.56 92 HIS A C 1
ATOM 752 O O . HIS A 1 92 ? 9.721 -8.534 -6.735 1.00 95.56 92 HIS A O 1
ATOM 758 N N . ILE A 1 93 ? 8.719 -6.701 -7.562 1.00 98.12 93 ILE A N 1
ATOM 759 C CA . ILE A 1 93 ? 7.924 -6.409 -6.370 1.00 98.12 93 ILE A CA 1
ATOM 760 C C . ILE A 1 93 ? 6.463 -6.769 -6.627 1.00 98.12 93 ILE A C 1
ATOM 762 O O . ILE A 1 93 ? 5.781 -6.190 -7.475 1.00 98.12 93 ILE A O 1
ATOM 766 N N . SER A 1 94 ? 5.957 -7.734 -5.862 1.00 97.44 94 SER A N 1
ATOM 767 C CA . SER A 1 94 ? 4.579 -8.204 -5.993 1.00 97.44 94 SER A CA 1
ATOM 768 C C . SER A 1 94 ? 3.577 -7.168 -5.480 1.00 97.44 94 SER A C 1
ATOM 770 O O . SER A 1 94 ? 3.489 -6.924 -4.275 1.00 97.44 94 SER A O 1
ATOM 772 N N . LYS A 1 95 ? 2.725 -6.649 -6.374 1.00 97.94 95 LYS A N 1
ATOM 773 C CA . LYS A 1 95 ? 1.579 -5.798 -6.000 1.00 97.94 95 LYS A CA 1
ATOM 774 C C . LYS A 1 95 ? 0.613 -6.460 -5.014 1.00 97.94 95 LYS A C 1
ATOM 776 O O . LYS A 1 95 ? -0.014 -5.774 -4.215 1.00 97.94 95 LYS A O 1
ATOM 781 N N . HIS A 1 96 ? 0.508 -7.791 -5.049 1.00 97.56 96 HIS A N 1
ATOM 782 C CA . HIS A 1 96 ? -0.298 -8.535 -4.081 1.00 97.56 96 HIS A CA 1
ATOM 783 C C . HIS A 1 96 ? 0.319 -8.455 -2.687 1.00 97.56 96 HIS A C 1
ATOM 785 O O . HIS A 1 96 ? -0.391 -8.154 -1.737 1.00 97.56 96 HIS A O 1
ATOM 791 N N . SER A 1 97 ? 1.641 -8.631 -2.582 1.00 97.75 97 SER A N 1
ATOM 792 C CA . SER A 1 97 ? 2.347 -8.505 -1.304 1.00 97.75 97 SER A CA 1
ATOM 793 C C . SER A 1 97 ? 2.292 -7.071 -0.769 1.00 97.75 97 SER A C 1
ATOM 795 O O . SER A 1 97 ? 2.093 -6.874 0.426 1.00 97.75 97 SER A O 1
ATOM 797 N N . LEU A 1 98 ? 2.383 -6.064 -1.645 1.00 98.44 98 LEU A N 1
ATOM 798 C CA . LEU A 1 98 ? 2.186 -4.660 -1.274 1.00 98.44 98 LEU A CA 1
ATOM 799 C C . LEU A 1 98 ? 0.787 -4.423 -0.682 1.00 98.44 98 LEU A C 1
ATOM 801 O O . LEU A 1 98 ? 0.671 -3.949 0.447 1.00 98.44 98 LEU A O 1
ATOM 805 N N . ALA A 1 99 ? -0.275 -4.820 -1.387 1.00 98.25 99 ALA A N 1
ATOM 806 C CA . ALA A 1 99 ? -1.648 -4.638 -0.912 1.00 98.25 99 ALA A CA 1
ATOM 807 C C . ALA A 1 99 ? -1.935 -5.394 0.399 1.00 98.25 99 ALA A C 1
ATOM 809 O O . ALA A 1 99 ? -2.520 -4.827 1.331 1.00 98.25 99 ALA A O 1
ATOM 810 N N . GLU A 1 100 ? -1.484 -6.645 0.494 1.00 97.19 100 GLU A N 1
ATOM 811 C CA . GLU A 1 100 ? -1.614 -7.497 1.681 1.00 97.19 100 GLU A CA 1
ATOM 812 C C . GLU A 1 100 ? -0.908 -6.885 2.901 1.00 97.19 100 GLU A C 1
ATOM 814 O O . GLU A 1 100 ? -1.451 -6.893 4.003 1.00 97.19 100 GLU A O 1
ATOM 819 N N . THR A 1 101 ? 0.258 -6.261 2.705 1.00 97.44 101 THR A N 1
ATOM 820 C CA . THR A 1 101 ? 1.037 -5.619 3.782 1.00 97.44 101 THR A CA 1
ATOM 821 C C . THR A 1 101 ? 0.604 -4.182 4.091 1.00 97.44 101 THR A C 1
ATOM 823 O O . THR A 1 101 ? 1.267 -3.481 4.857 1.00 97.44 101 THR A O 1
ATOM 826 N N . GLY A 1 102 ? -0.548 -3.757 3.567 1.00 97.81 102 GLY A N 1
ATOM 827 C CA . GLY A 1 102 ? -1.191 -2.491 3.918 1.00 97.81 102 GLY A CA 1
ATOM 828 C C . GLY A 1 102 ? -0.862 -1.324 2.989 1.00 97.81 102 GLY A C 1
ATOM 829 O O . GLY A 1 102 ? -1.340 -0.216 3.241 1.00 97.81 102 GLY A O 1
ATOM 830 N N . PHE A 1 103 ? -0.095 -1.551 1.920 1.00 98.56 103 PHE A N 1
ATOM 831 C CA . PHE A 1 103 ? 0.280 -0.508 0.969 1.00 98.56 103 PHE A CA 1
ATOM 832 C C . PHE A 1 103 ? -0.751 -0.303 -0.136 1.00 98.56 103 PHE A C 1
ATOM 834 O O . PHE A 1 103 ? -1.346 -1.254 -0.639 1.00 98.56 103 PHE A O 1
ATOM 841 N N . TYR A 1 104 ? -0.905 0.945 -0.566 1.00 98.25 104 TYR A N 1
ATOM 842 C CA . TYR A 1 104 ? -1.560 1.326 -1.813 1.00 98.25 104 TYR A CA 1
ATOM 843 C C . TYR A 1 104 ? -0.611 2.174 -2.664 1.00 98.25 104 TYR A C 1
ATOM 845 O O . TYR A 1 104 ? 0.336 2.775 -2.155 1.00 98.25 104 TYR A O 1
ATOM 853 N N . PHE A 1 105 ? -0.845 2.197 -3.971 1.00 98.00 105 PHE A N 1
ATOM 854 C CA . PHE A 1 105 ? -0.000 2.899 -4.926 1.00 98.00 105 PHE A CA 1
ATOM 855 C C . PHE A 1 105 ? -0.388 4.375 -5.034 1.00 98.00 105 PHE A C 1
ATOM 857 O O . PHE A 1 105 ? -1.562 4.693 -5.244 1.00 98.00 105 PHE A O 1
ATOM 864 N N . LEU A 1 106 ? 0.594 5.278 -4.957 1.00 95.75 106 LEU A N 1
ATOM 865 C CA . LEU A 1 106 ? 0.372 6.719 -5.129 1.00 95.75 106 LEU A CA 1
ATOM 866 C C . LEU A 1 106 ? 0.359 7.165 -6.598 1.00 95.75 106 LEU A C 1
ATOM 868 O O . LEU A 1 106 ? 0.162 8.347 -6.869 1.00 95.75 106 LEU A O 1
ATOM 872 N N . ARG A 1 107 ? 0.562 6.240 -7.550 1.00 93.69 107 ARG A N 1
ATOM 873 C CA . ARG A 1 107 ? 0.688 6.531 -8.995 1.00 93.69 107 ARG A CA 1
ATOM 874 C C . ARG A 1 107 ? 1.846 7.476 -9.339 1.00 93.69 107 ARG A C 1
ATOM 876 O O . ARG A 1 107 ? 1.870 8.077 -10.408 1.00 93.69 107 ARG A O 1
ATOM 883 N N . GLN A 1 108 ? 2.812 7.565 -8.436 1.00 91.56 108 GLN A N 1
ATOM 884 C CA . GLN A 1 108 ? 4.140 8.128 -8.651 1.00 91.56 108 GLN A CA 1
ATOM 885 C C . GLN A 1 108 ? 5.101 6.952 -8.869 1.00 91.56 108 GLN A C 1
ATOM 887 O O . GLN A 1 108 ? 4.800 5.878 -8.359 1.00 91.56 108 GLN A O 1
ATOM 892 N N . PRO A 1 109 ? 6.201 7.111 -9.625 1.00 92.25 109 PRO A N 1
ATOM 893 C CA . PRO A 1 109 ? 6.910 6.047 -10.348 1.00 92.25 109 PRO A CA 1
ATOM 894 C C . PRO A 1 109 ? 6.879 4.660 -9.697 1.00 92.25 109 PRO A C 1
ATOM 896 O O . PRO A 1 109 ? 6.360 3.719 -10.294 1.00 92.25 109 PRO A O 1
ATOM 899 N N . ASP A 1 110 ? 7.351 4.556 -8.460 1.00 95.06 110 ASP A N 1
ATOM 900 C CA . ASP A 1 110 ? 7.323 3.342 -7.655 1.00 95.06 110 ASP A CA 1
ATOM 901 C C . ASP A 1 110 ? 6.958 3.617 -6.182 1.00 95.06 110 ASP A C 1
ATOM 903 O O . ASP A 1 110 ? 7.271 2.827 -5.291 1.00 95.06 110 ASP A O 1
ATOM 907 N N . VAL A 1 111 ? 6.254 4.723 -5.920 1.00 98.06 111 VAL A N 1
ATOM 908 C CA . VAL A 1 111 ? 5.936 5.168 -4.556 1.00 98.06 111 VAL A CA 1
ATOM 909 C C . VAL A 1 111 ? 4.661 4.508 -4.046 1.00 98.06 111 VAL A C 1
ATOM 911 O O . VAL A 1 111 ? 3.582 4.621 -4.644 1.00 98.06 111 VAL A O 1
ATOM 914 N N . VAL A 1 112 ? 4.762 3.864 -2.890 1.00 98.50 112 VAL A N 1
ATOM 915 C CA . VAL A 1 112 ? 3.634 3.245 -2.189 1.00 98.50 112 VAL A CA 1
ATOM 916 C C . VAL A 1 112 ? 3.480 3.829 -0.793 1.00 98.50 112 VAL A C 1
ATOM 918 O O . VAL A 1 112 ? 4.469 4.201 -0.171 1.00 98.50 112 VAL A O 1
ATOM 921 N N . LYS A 1 113 ? 2.249 3.867 -0.276 1.00 98.44 113 LYS A N 1
ATOM 922 C CA . LYS A 1 113 ? 1.946 4.370 1.070 1.00 98.44 113 LYS A CA 1
ATOM 923 C C . LYS A 1 113 ? 1.182 3.351 1.893 1.00 98.44 113 LYS A C 1
ATOM 925 O O . LYS A 1 113 ? 0.221 2.755 1.406 1.00 98.44 113 LYS A O 1
ATOM 930 N N . CYS A 1 114 ? 1.601 3.128 3.133 1.00 98.44 114 CYS A N 1
ATOM 931 C CA . CYS A 1 114 ? 0.860 2.277 4.056 1.00 98.44 114 CYS A CA 1
ATOM 932 C C . CYS A 1 114 ? -0.360 3.033 4.578 1.00 98.44 114 CYS A C 1
ATOM 934 O O . CYS A 1 114 ? -0.226 4.112 5.149 1.00 98.44 114 CYS A O 1
ATOM 936 N N . PHE A 1 115 ? -1.550 2.450 4.465 1.00 97.50 115 PHE A N 1
ATOM 937 C CA . PHE A 1 115 ? -2.763 3.077 4.993 1.00 97.50 115 PHE A CA 1
ATOM 938 C C . PHE A 1 115 ? -2.779 3.166 6.533 1.00 97.50 115 PHE A C 1
ATOM 940 O O . PHE A 1 115 ? -3.434 4.034 7.100 1.00 97.50 115 PHE A O 1
ATOM 947 N N . PHE A 1 116 ? -2.076 2.268 7.229 1.00 96.94 116 PHE A N 1
ATOM 948 C CA . PHE A 1 116 ? -2.175 2.143 8.689 1.00 96.94 116 PHE A CA 1
ATOM 949 C C . PHE A 1 116 ? -1.147 2.961 9.467 1.00 96.94 116 PHE A C 1
ATOM 951 O O . PHE A 1 116 ? -1.427 3.358 10.594 1.00 96.94 116 PHE A O 1
ATOM 958 N N . CYS A 1 117 ? 0.045 3.161 8.907 1.00 97.44 117 CYS A N 1
ATOM 959 C CA . CYS A 1 117 ? 1.120 3.920 9.551 1.00 97.44 117 CYS A CA 1
ATOM 960 C C . CYS A 1 117 ? 1.647 5.075 8.698 1.00 97.44 117 CYS A C 1
ATOM 962 O O . CYS A 1 117 ? 2.603 5.724 9.105 1.00 97.44 117 CYS A O 1
ATOM 964 N N . GLU A 1 118 ? 1.055 5.300 7.524 1.00 97.19 118 GLU A N 1
ATOM 965 C CA . GLU A 1 118 ? 1.349 6.417 6.621 1.00 97.19 118 GLU A CA 1
ATOM 966 C C . GLU A 1 118 ? 2.785 6.478 6.079 1.00 97.19 118 GLU A C 1
ATOM 968 O O . GLU A 1 118 ? 3.116 7.431 5.379 1.00 97.19 118 GLU A O 1
ATOM 973 N N . ILE A 1 119 ? 3.621 5.457 6.319 1.00 98.38 119 ILE A N 1
ATOM 974 C CA . ILE A 1 119 ? 4.961 5.392 5.726 1.00 98.38 119 ILE A CA 1
ATOM 975 C C . ILE A 1 119 ? 4.867 5.296 4.204 1.00 98.38 119 ILE A C 1
ATOM 977 O O . ILE A 1 119 ? 4.072 4.515 3.670 1.00 98.38 119 ILE A O 1
ATOM 981 N N . GLU A 1 120 ? 5.706 6.073 3.530 1.00 98.50 120 GLU A N 1
ATOM 982 C CA . GLU A 1 120 ? 5.903 6.035 2.086 1.00 98.50 120 GLU A CA 1
ATOM 983 C C . GLU A 1 120 ? 7.243 5.363 1.778 1.00 98.50 120 GLU A C 1
ATOM 985 O O . GLU A 1 120 ? 8.233 5.600 2.471 1.00 98.50 120 GLU A O 1
ATOM 990 N N . ILE A 1 121 ? 7.257 4.479 0.781 1.00 98.31 121 ILE A N 1
ATOM 991 C CA . ILE A 1 121 ? 8.455 3.756 0.337 1.00 98.31 121 ILE A CA 1
ATOM 992 C C . ILE A 1 121 ? 8.526 3.836 -1.187 1.00 98.31 121 ILE A C 1
ATOM 994 O O . ILE A 1 121 ? 7.522 3.640 -1.876 1.00 98.31 121 ILE A O 1
ATOM 998 N N . GLU A 1 122 ? 9.723 4.098 -1.695 1.00 97.31 122 GLU A N 1
ATOM 999 C CA . GLU A 1 122 ? 10.057 4.250 -3.110 1.00 97.31 122 GLU A CA 1
ATOM 1000 C C . GLU A 1 122 ? 11.456 3.679 -3.384 1.00 97.31 122 GLU A C 1
ATOM 1002 O O . GLU A 1 122 ? 12.124 3.202 -2.463 1.00 97.31 122 GLU A O 1
ATOM 1007 N N . SER A 1 123 ? 11.925 3.771 -4.630 1.00 96.81 123 SER A N 1
ATOM 1008 C CA . SER A 1 123 ? 13.237 3.274 -5.070 1.00 96.81 123 SER A CA 1
ATOM 1009 C C . SER A 1 123 ? 13.428 1.769 -4.850 1.00 96.81 123 SER A C 1
ATOM 1011 O O . SER A 1 123 ? 14.463 1.323 -4.349 1.00 96.81 123 SER A O 1
ATOM 1013 N N . TRP A 1 124 ? 12.430 0.978 -5.243 1.00 97.75 124 TRP A N 1
ATOM 1014 C CA . TRP A 1 124 ? 12.428 -0.472 -5.056 1.00 97.75 124 TRP A CA 1
ATOM 1015 C C . TRP A 1 124 ? 13.498 -1.175 -5.897 1.00 97.75 124 TRP A C 1
ATOM 1017 O O . TRP A 1 124 ? 13.684 -0.904 -7.087 1.00 97.75 124 TRP A O 1
ATOM 1027 N N . THR A 1 125 ? 14.163 -2.149 -5.284 1.00 97.25 125 THR A N 1
ATOM 1028 C CA . THR A 1 125 ? 15.216 -2.963 -5.889 1.00 97.25 125 THR A CA 1
ATOM 1029 C C . THR A 1 125 ? 14.834 -4.440 -5.950 1.00 97.25 125 THR A C 1
ATOM 1031 O O . THR A 1 125 ? 13.963 -4.934 -5.237 1.00 97.25 125 THR A O 1
ATOM 1034 N N . VAL A 1 126 ? 15.559 -5.200 -6.775 1.00 97.31 126 VAL A N 1
ATOM 1035 C CA . VAL A 1 126 ? 15.370 -6.656 -6.932 1.00 97.31 126 VAL A CA 1
ATOM 1036 C C . VAL A 1 126 ? 15.644 -7.466 -5.662 1.00 97.31 126 VAL A C 1
ATOM 1038 O O . VAL A 1 126 ? 15.288 -8.641 -5.610 1.00 97.31 126 VAL A O 1
ATOM 1041 N N . PHE A 1 127 ? 16.295 -6.867 -4.664 1.00 97.44 127 PHE A N 1
ATOM 1042 C CA . PHE A 1 127 ? 16.623 -7.515 -3.395 1.00 97.44 127 PHE A CA 1
ATOM 1043 C C . PHE A 1 127 ? 15.633 -7.165 -2.282 1.00 97.44 127 PHE A C 1
ATOM 1045 O O . PHE A 1 127 ? 15.695 -7.765 -1.207 1.00 97.44 127 PHE A O 1
ATOM 1052 N N . ASP A 1 128 ? 14.718 -6.227 -2.533 1.00 97.81 128 ASP A N 1
ATOM 1053 C CA . ASP A 1 128 ? 13.790 -5.764 -1.517 1.00 97.81 128 ASP A CA 1
ATOM 1054 C C . ASP A 1 128 ? 12.648 -6.750 -1.308 1.00 97.81 128 ASP A C 1
ATOM 1056 O O . ASP A 1 128 ? 12.027 -7.277 -2.234 1.00 97.81 128 ASP A O 1
ATOM 1060 N N . VAL A 1 129 ? 12.346 -6.970 -0.033 1.00 97.88 129 VAL A N 1
ATOM 1061 C CA . VAL A 1 129 ? 11.202 -7.758 0.410 1.00 97.88 129 VAL A CA 1
ATOM 1062 C C . VAL A 1 129 ? 10.255 -6.811 1.121 1.00 97.88 129 VAL A C 1
ATOM 1064 O O . VAL A 1 129 ? 10.609 -6.236 2.147 1.00 97.88 129 VAL A O 1
ATOM 1067 N N . VAL A 1 130 ? 9.031 -6.696 0.608 1.00 98.12 130 VAL A N 1
ATOM 1068 C CA . VAL A 1 130 ? 8.016 -5.735 1.074 1.00 98.12 130 VAL A CA 1
ATOM 1069 C C . VAL A 1 130 ? 7.850 -5.732 2.598 1.00 98.12 130 VAL A C 1
ATOM 1071 O O . VAL A 1 130 ? 7.884 -4.680 3.230 1.00 98.12 130 VAL A O 1
ATOM 1074 N N . VAL A 1 131 ? 7.712 -6.914 3.207 1.00 98.00 131 VAL A N 1
ATOM 1075 C CA . VAL A 1 131 ? 7.552 -7.064 4.665 1.00 98.00 131 VAL A CA 1
ATOM 1076 C C . VAL A 1 131 ? 8.762 -6.524 5.429 1.00 98.00 131 VAL A C 1
ATOM 1078 O O . VAL A 1 131 ? 8.596 -5.897 6.478 1.00 98.00 131 VAL A O 1
ATOM 1081 N N . ASN A 1 132 ? 9.969 -6.774 4.918 1.00 98.31 132 ASN A N 1
ATOM 1082 C CA . ASN A 1 132 ? 11.208 -6.359 5.565 1.00 98.31 132 ASN A CA 1
ATOM 1083 C C . ASN A 1 132 ? 11.372 -4.845 5.474 1.00 98.31 132 ASN A C 1
ATOM 1085 O O . ASN A 1 132 ? 11.625 -4.217 6.498 1.00 98.31 132 ASN A O 1
ATOM 1089 N N . GLU A 1 133 ? 11.144 -4.260 4.298 1.00 98.50 133 GLU A N 1
ATOM 1090 C CA . GLU A 1 133 ? 11.231 -2.810 4.112 1.00 98.50 133 GLU A CA 1
ATOM 1091 C C . GLU A 1 133 ? 10.159 -2.076 4.929 1.00 98.50 133 GLU A C 1
ATOM 1093 O O . GLU A 1 133 ? 10.476 -1.120 5.633 1.00 98.50 133 GLU A O 1
ATOM 1098 N N . HIS A 1 134 ? 8.920 -2.577 4.987 1.00 98.44 134 HIS A N 1
ATOM 1099 C CA . HIS A 1 134 ? 7.890 -1.994 5.855 1.00 98.44 134 HIS A CA 1
ATOM 1100 C C . HIS A 1 134 ? 8.332 -1.981 7.327 1.00 98.44 134 HIS A C 1
ATOM 1102 O O . HIS A 1 134 ? 8.258 -0.952 7.997 1.00 98.44 134 HIS A O 1
ATOM 1108 N N . ARG A 1 135 ? 8.836 -3.107 7.846 1.00 98.25 135 ARG A N 1
ATOM 1109 C CA . ARG A 1 135 ? 9.309 -3.193 9.240 1.00 98.25 135 ARG A CA 1
ATOM 1110 C C . ARG A 1 135 ? 10.551 -2.347 9.497 1.00 98.25 135 ARG A C 1
ATOM 1112 O O . ARG A 1 135 ? 10.694 -1.824 10.597 1.00 98.25 135 ARG A O 1
ATOM 1119 N N . ARG A 1 136 ? 11.431 -2.221 8.505 1.00 98.19 136 ARG A N 1
ATOM 1120 C CA . ARG A 1 136 ? 12.643 -1.405 8.573 1.00 98.19 136 ARG A CA 1
ATOM 1121 C C . ARG A 1 136 ? 12.309 0.080 8.689 1.00 98.19 136 ARG A C 1
ATOM 1123 O O . ARG A 1 136 ? 12.859 0.744 9.561 1.00 98.19 136 ARG A O 1
ATOM 1130 N N . TRP A 1 137 ? 11.404 0.580 7.847 1.00 98.25 137 TRP A N 1
ATOM 1131 C CA . TRP A 1 137 ? 11.057 2.005 7.784 1.00 98.25 137 TRP A CA 1
ATOM 1132 C C . TRP A 1 137 ? 9.951 2.418 8.762 1.00 98.25 137 TRP A C 1
ATOM 1134 O O . TRP A 1 137 ? 9.882 3.576 9.161 1.00 98.25 137 TRP A O 1
ATOM 1144 N N . SER A 1 138 ? 9.102 1.484 9.197 1.00 98.12 138 SER A N 1
ATOM 1145 C CA . SER A 1 138 ? 8.044 1.731 10.183 1.00 98.12 138 SER A CA 1
ATOM 1146 C C . SER A 1 138 ? 7.925 0.572 11.187 1.00 98.12 138 SER A C 1
ATOM 1148 O O . SER A 1 138 ? 6.939 -0.174 11.190 1.00 98.12 138 SER A O 1
ATOM 1150 N N . PRO A 1 139 ? 8.911 0.402 12.091 1.00 97.38 139 PRO A N 1
ATOM 1151 C CA . PRO A 1 139 ? 8.909 -0.682 13.080 1.00 97.38 139 PRO A CA 1
ATOM 1152 C C . PRO A 1 139 ? 7.755 -0.578 14.090 1.00 97.38 139 PRO A C 1
ATOM 1154 O O . PRO A 1 139 ? 7.363 -1.572 14.703 1.00 97.38 139 PRO A O 1
ATOM 1157 N N . SER A 1 140 ? 7.188 0.618 14.265 1.00 97.00 140 SER A N 1
ATOM 1158 C CA . SER A 1 140 ? 6.052 0.890 15.148 1.00 97.00 140 SER A CA 1
ATOM 1159 C C . SER A 1 140 ? 4.686 0.645 14.498 1.00 97.00 140 SER A C 1
ATOM 1161 O O . SER A 1 140 ? 3.679 0.726 15.204 1.00 97.00 140 SER A O 1
ATOM 1163 N N . CYS A 1 141 ? 4.627 0.305 13.203 1.00 98.00 141 CYS A N 1
ATOM 1164 C CA . CYS A 1 141 ? 3.377 0.074 12.483 1.00 98.00 141 CYS A CA 1
ATOM 11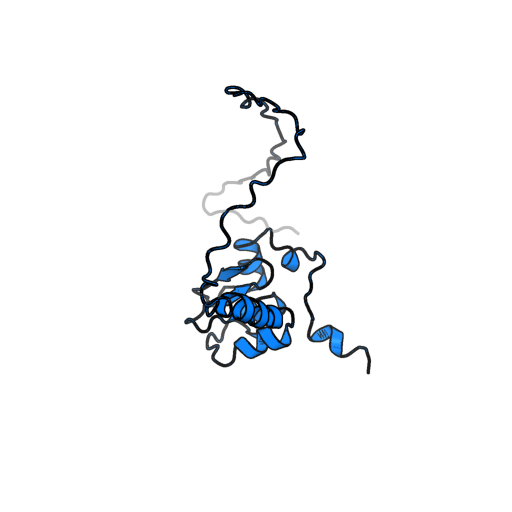65 C C . CYS A 1 141 ? 2.505 -0.977 13.187 1.00 98.00 141 CYS A C 1
ATOM 1167 O O . CYS A 1 141 ? 2.844 -2.162 13.250 1.00 98.00 141 CYS A O 1
ATOM 1169 N N . LEU A 1 142 ? 1.350 -0.544 13.703 1.00 96.62 142 LEU A N 1
ATOM 1170 C CA . LEU A 1 142 ? 0.434 -1.404 14.457 1.00 96.62 142 LEU A CA 1
ATOM 1171 C C . LEU A 1 142 ? -0.064 -2.585 13.619 1.00 96.62 142 LEU A C 1
ATOM 1173 O O . LEU A 1 142 ? -0.157 -3.699 14.132 1.00 96.62 142 LEU A O 1
ATOM 1177 N N . PHE A 1 143 ? -0.298 -2.356 12.324 1.00 96.75 143 PHE A N 1
ATOM 1178 C CA . PHE A 1 143 ? -0.694 -3.401 11.385 1.00 96.75 143 PHE A CA 1
ATOM 1179 C C . PHE A 1 143 ? 0.385 -4.485 11.246 1.00 96.75 143 PHE A C 1
ATOM 1181 O O . PHE A 1 143 ? 0.105 -5.661 11.462 1.00 96.75 143 PHE A O 1
ATOM 1188 N N . MET A 1 144 ? 1.644 -4.104 10.995 1.00 96.50 144 MET A N 1
ATOM 1189 C CA . MET A 1 144 ? 2.752 -5.063 10.846 1.00 96.50 144 MET A CA 1
ATOM 1190 C C . MET A 1 144 ? 3.124 -5.787 12.142 1.00 96.50 144 MET A C 1
ATOM 1192 O O . MET A 1 144 ? 3.698 -6.881 12.098 1.00 96.50 144 MET A O 1
ATOM 1196 N N . ARG A 1 145 ? 2.805 -5.182 13.289 1.00 96.56 145 ARG A N 1
ATOM 1197 C CA . ARG A 1 145 ? 2.954 -5.776 14.623 1.00 96.56 145 ARG A CA 1
ATOM 1198 C C . ARG A 1 145 ? 1.791 -6.703 15.004 1.00 96.56 145 ARG A C 1
ATOM 1200 O O . ARG A 1 145 ? 1.864 -7.338 16.051 1.00 96.56 145 ARG A O 1
ATOM 1207 N N . GLY A 1 146 ? 0.750 -6.800 14.174 1.00 94.75 146 GLY A N 1
ATOM 1208 C CA . GLY A 1 146 ? -0.394 -7.687 14.396 1.00 94.75 146 GLY A CA 1
ATOM 1209 C C . GLY A 1 146 ? -1.416 -7.168 15.410 1.00 94.75 146 GLY A C 1
ATOM 1210 O O . GLY A 1 146 ? -2.223 -7.950 15.909 1.00 94.75 146 GLY A O 1
ATOM 1211 N N . PHE A 1 147 ? -1.401 -5.870 15.733 1.00 95.12 147 PHE A N 1
ATOM 1212 C CA . PHE A 1 147 ? -2.465 -5.281 16.543 1.00 95.12 147 PHE A CA 1
ATOM 1213 C C . PHE A 1 147 ? -3.770 -5.202 15.743 1.00 95.12 147 PHE A C 1
ATOM 1215 O O . PHE A 1 147 ? -3.729 -5.069 14.517 1.00 95.12 147 PHE A O 1
ATOM 1222 N N . PRO A 1 148 ? -4.936 -5.235 16.414 1.00 92.62 148 PRO A N 1
ATOM 1223 C CA . PRO A 1 148 ? -6.214 -5.032 15.747 1.00 92.62 148 PRO A CA 1
ATOM 1224 C C . PRO A 1 148 ? -6.236 -3.704 14.982 1.00 92.62 148 PRO A C 1
ATOM 1226 O O . PRO A 1 148 ? -6.018 -2.635 15.552 1.00 92.62 148 PRO A O 1
ATOM 1229 N N . THR A 1 149 ? -6.529 -3.772 13.687 1.00 93.81 149 THR A N 1
ATOM 1230 C CA . THR A 1 149 ? -6.796 -2.604 12.843 1.00 93.81 149 THR A CA 1
ATOM 1231 C C . THR A 1 149 ? -8.138 -2.783 12.141 1.00 93.81 149 THR A C 1
ATOM 1233 O O . THR A 1 149 ? -8.785 -3.823 12.253 1.00 93.81 149 THR A O 1
ATOM 1236 N N . ARG A 1 150 ? -8.574 -1.769 11.389 1.00 92.88 150 ARG A N 1
ATOM 1237 C CA . ARG A 1 150 ? -9.803 -1.851 10.587 1.00 92.88 150 ARG A CA 1
ATOM 1238 C C . ARG A 1 150 ? -9.646 -2.679 9.300 1.00 92.88 150 ARG A C 1
ATOM 1240 O O . ARG A 1 150 ? -10.598 -2.736 8.537 1.00 92.88 150 ARG A O 1
ATOM 1247 N N . ASN A 1 151 ? -8.481 -3.286 9.042 1.00 94.94 151 ASN A N 1
ATOM 1248 C CA . ASN A 1 151 ? -8.174 -3.984 7.789 1.00 94.94 151 ASN A CA 1
ATOM 1249 C C . ASN A 1 151 ? -9.246 -5.014 7.392 1.00 94.94 151 ASN A C 1
ATOM 1251 O O . ASN A 1 151 ? -9.637 -5.850 8.204 1.00 94.94 151 ASN A O 1
ATOM 1255 N N . THR A 1 152 ? -9.652 -4.999 6.123 1.00 95.06 152 THR A N 1
ATOM 1256 C CA . THR A 1 152 ? -10.495 -6.045 5.527 1.00 95.06 152 THR A CA 1
ATOM 1257 C C . THR A 1 152 ? -9.650 -6.871 4.559 1.00 95.06 152 THR A C 1
ATOM 1259 O O . THR A 1 152 ? -9.178 -6.350 3.552 1.00 95.06 152 THR A O 1
ATOM 1262 N N . GLU A 1 153 ? -9.422 -8.144 4.895 1.00 88.50 153 GLU A N 1
ATOM 1263 C CA . GLU A 1 153 ? -8.540 -9.056 4.147 1.00 88.50 153 GLU A CA 1
ATOM 1264 C C . GLU A 1 153 ? -9.274 -9.770 3.006 1.00 88.50 153 GLU A C 1
ATOM 1266 O O . GLU A 1 153 ? -10.410 -10.232 3.167 1.00 88.50 153 GLU A O 1
ATOM 1271 N N . ILE A 1 154 ? -8.594 -9.978 1.876 1.00 87.94 154 ILE A N 1
ATOM 1272 C CA . ILE A 1 154 ? -9.147 -10.745 0.749 1.00 87.94 154 ILE A CA 1
ATOM 1273 C C . ILE A 1 154 ? -9.348 -12.220 1.138 1.00 87.94 154 ILE A C 1
ATOM 1275 O O . ILE A 1 154 ? -10.347 -12.834 0.752 1.00 87.94 154 ILE A O 1
ATOM 1279 N N . SER A 1 155 ? -8.426 -12.798 1.909 1.00 72.12 155 SER A N 1
ATOM 1280 C CA . SER A 1 155 ? -8.386 -14.230 2.246 1.00 72.12 155 SER A CA 1
ATOM 1281 C C . SER A 1 155 ? -9.550 -14.688 3.136 1.00 72.12 155 SER A C 1
ATOM 1283 O O . SER A 1 155 ? -10.093 -15.775 2.933 1.00 72.12 155 SER A O 1
ATOM 1285 N N . LYS A 1 156 ? -9.993 -13.847 4.077 1.00 60.53 156 LYS A N 1
ATOM 1286 C CA . LYS A 1 156 ? -11.056 -14.178 5.045 1.00 60.53 156 LYS A CA 1
ATOM 1287 C C . LYS A 1 156 ? -12.468 -14.130 4.454 1.00 60.53 156 LYS A C 1
ATOM 1289 O O . LYS A 1 156 ? -13.391 -14.684 5.042 1.00 60.53 156 LYS A O 1
ATOM 1294 N N . SER A 1 157 ? -12.636 -13.543 3.268 1.00 57.16 157 SER A N 1
ATOM 1295 C CA . SER A 1 157 ? -13.943 -13.402 2.606 1.00 57.16 157 SER A CA 1
ATOM 1296 C C . SER A 1 157 ? -14.488 -14.688 1.956 1.00 57.16 157 SER A C 1
ATOM 1298 O O . SER A 1 157 ? -15.646 -14.713 1.550 1.00 57.16 157 SER A O 1
ATOM 1300 N N . ARG A 1 158 ? -13.695 -15.770 1.858 1.00 55.38 158 ARG A N 1
ATOM 1301 C CA . ARG A 1 158 ? -14.115 -17.046 1.229 1.00 55.38 158 ARG A CA 1
ATOM 1302 C C . ARG A 1 158 ? -14.589 -18.125 2.202 1.00 55.38 158 ARG A C 1
ATOM 1304 O O . ARG A 1 158 ? -15.049 -19.165 1.751 1.00 55.38 158 ARG A O 1
ATOM 1311 N N . SER A 1 159 ? -14.504 -17.893 3.509 1.00 48.38 159 SER A N 1
ATOM 1312 C CA . SER A 1 159 ? -14.827 -18.907 4.527 1.00 48.38 159 SER A CA 1
ATOM 1313 C C . SER A 1 159 ? -16.283 -18.857 5.020 1.00 48.38 159 SER A C 1
ATOM 1315 O O . SER A 1 159 ? -16.592 -19.446 6.052 1.00 48.38 159 SER A O 1
ATOM 1317 N N . GLN A 1 160 ? -17.171 -18.137 4.324 1.00 47.16 160 GLN A N 1
ATOM 1318 C CA . GLN A 1 160 ? -18.587 -17.950 4.688 1.00 47.16 160 GLN A CA 1
ATOM 1319 C C . GLN A 1 160 ? -19.540 -18.121 3.488 1.00 47.16 160 GLN A C 1
ATOM 1321 O O . GLN A 1 160 ? -20.524 -17.393 3.368 1.00 47.16 160 GLN A O 1
ATOM 1326 N N . ALA A 1 161 ? -19.255 -19.074 2.597 1.00 35.03 161 ALA A N 1
ATOM 1327 C CA . ALA A 1 161 ? -20.169 -19.488 1.530 1.00 35.03 161 ALA A CA 1
ATOM 1328 C C . ALA A 1 161 ? -20.374 -21.004 1.550 1.00 35.03 161 ALA A C 1
ATOM 1330 O O . ALA A 1 161 ? -19.364 -21.719 1.748 1.00 35.03 161 ALA A O 1
#

InterPro domains:
  IPR001370 BIR repeat [PF00653] (81-144)
  IPR001370 BIR repeat [PS01282] (78-144)
  IPR001370 BIR repeat [PS50143] (81-145)
  IPR001370 BIR repeat [SM00238] (76-146)
  IPR001370 BIR repeat [cd00022] (80-146)
  IPR050784 Inhibitor of Apoptosis [PTHR10044] (54-156)

Radius of gyration: 28.58 Å; chains: 1; bounding box: 74×78×53 Å

Organism: NCBI:txid315576

Secondary structure (DSSP, 8-state):
--PPP--TT---------------------S------------------------------SSHHHHHHHHHGGGGBHHHHHHTTTT---TTS-HHHHHHTTEEE-SSTT-EEETTT--EE----TT--HHHHHHHH-TT-TTTTT---S-B-TGGGGS--

pLDDT: mean 72.99, std 25.33, range [33.19, 98.56]

Sequence (161 aa):
MSVNIVDTFGNLSTHNLEFVSVESMDELLETSMIFVDETPFNNFDRLPEELSQHNEPDLGEESDLHTSLTELRKFIDERERLKSFDTWNIPHISKHSLAETGFYFLRQPDVVKCFFCEIEIESWTVFDVVVNEHRRWSPSCLFMRGFPTRNTEISKSRSQA

Foldseek 3Di:
DDDDDADPVRDDDDDDDDDDDDDDDDDDDDDDDDDDDDDDDDDDDDDPPDDPDDDDPPPPDPPPVVVVVVVLVVLLELVVQLVQCPVPDPVLADSSQQSQLQWHDPPPNAWIAHSQQGDIDDPDDNPDDNLVVCCVRCVPRCSSVPHDDSHDDPVVVPPPD